Protein AF-A0A7V2QGT8-F1 (afdb_monomer)

Mean predicted aligned error: 21.64 Å

Nearest PDB structures (foldseek):
  6iac-assembly1_B  TM=2.754E-01  e=7.047E-01  Staphylococcus phage P68
  5ec5-assembly2_L  TM=2.144E-01  e=1.443E+00  Eisenia fetida
  5ec5-assembly1_B  TM=1.947E-01  e=1.799E+00  Eisenia fetida
  5jzt-assembly1_A  TM=2.195E-01  e=2.122E+00  Aeromonas hydrophila
  8egr-assembly1_J  TM=2.052E-01  e=3.298E+00  Staphylococcus phage Andhra

Radius of gyration: 44.31 Å; Cα contacts (8 Å, |Δi|>4): 139; chains: 1; bounding box: 120×62×102 Å

Sequence (162 aa):
MEQRPKRSKWRTFLDVATVFSFAFNVIFLLVLILAVPSLICLKNRAVEPMLTALDQAFQGLGEATVHAEVEVDQPMGIRFDLPLDQPLDLNFDLPISQETVVVLTGPVPLNNLPARFNLPGGGGVINGTVSLTLPPGLPLPVRLDMVVPVQKTIPVQMTVPV

pLDDT: mean 77.33, std 15.85, range [38.72, 95.56]

Solvent-accessible surface area (backbone atoms only — not comparable to full-atom values): 10294 Å² total; per-residue (Å²): 139,91,83,87,83,73,66,60,68,56,47,54,49,50,51,52,51,49,53,49,52,49,51,51,49,53,52,52,52,51,52,50,65,63,45,51,61,58,56,52,52,51,44,64,69,62,48,48,59,55,55,55,54,49,55,52,50,53,52,59,58,71,69,66,73,88,85,79,88,79,87,74,96,60,95,67,85,80,79,79,85,70,83,64,67,62,67,46,78,42,77,50,73,45,77,43,77,47,79,46,74,47,63,34,88,50,74,46,80,46,70,73,41,83,42,76,46,75,43,79,93,78,68,48,73,50,78,51,69,44,70,50,66,46,58,52,70,46,76,41,81,42,76,46,77,50,74,45,79,43,81,49,72,47,84,48,83,76,90,79,89,131

Secondary structure (DSSP, 8-state):
-----SHHHHHHHHHHHHHHHHHHHHHHHHHHHHHHHHHHHHIIIIIHHHHHHHHHHHHHHHS----------S-------------EEEEEEEEEEEEEEEEPSS-EEEEEEEEEEEPGGG--EEEEEEEEEEPTT-EEEEEEEEEEEEEEEEPP------

Foldseek 3Di:
DDDDDPVPVVVVVVVVVVVVVVVVVVVVVVVVVVVVVVVVVCCVPPPVVVVVVVVVVVVVVVPPDDDDDDDDPDPDVPPPPDPQWDWDKDKDKDWDWDKDKDFAQAKDKDWFQWDWDQDPPRPGIDIGGDIDIDGGGDIDTDTDTDIDIDIDIDTGDDDDDD

Structure (mmCIF, N/CA/C/O backbone):
data_AF-A0A7V2QGT8-F1
#
_entry.id   AF-A0A7V2QGT8-F1
#
loop_
_atom_site.group_PDB
_atom_site.id
_atom_site.type_symbol
_atom_site.label_atom_id
_atom_site.label_alt_id
_atom_site.label_comp_id
_atom_site.label_asym_id
_atom_site.label_entity_id
_atom_site.label_seq_id
_atom_site.pdbx_PDB_ins_code
_atom_site.Cartn_x
_atom_site.Cartn_y
_atom_site.Cartn_z
_atom_site.occupancy
_atom_site.B_iso_or_equiv
_atom_site.auth_seq_id
_atom_site.auth_comp_id
_atom_site.auth_asym_id
_atom_site.auth_atom_id
_atom_site.pdbx_PDB_model_num
ATOM 1 N N . MET A 1 1 ? 90.262 21.735 16.615 1.00 38.72 1 MET A N 1
ATOM 2 C CA . MET A 1 1 ? 89.659 22.929 15.993 1.00 38.72 1 MET A CA 1
ATOM 3 C C . MET A 1 1 ? 88.189 22.658 15.774 1.00 38.72 1 MET A C 1
ATOM 5 O O . MET A 1 1 ? 87.812 21.624 15.243 1.00 38.72 1 MET A O 1
ATOM 9 N N . GLU A 1 2 ? 87.399 23.553 16.333 1.00 50.84 2 GLU A N 1
ATOM 10 C CA . GLU A 1 2 ? 85.961 23.508 16.519 1.00 50.84 2 GLU A CA 1
ATOM 11 C C . GLU A 1 2 ? 85.217 23.857 15.232 1.00 50.84 2 GLU A C 1
ATOM 13 O O . GLU A 1 2 ? 85.467 24.925 14.688 1.00 50.84 2 GLU A O 1
ATOM 18 N N . GLN A 1 3 ? 84.275 23.019 14.782 1.00 52.62 3 GLN A N 1
ATOM 19 C CA . GLN A 1 3 ? 83.173 23.465 13.920 1.00 52.62 3 GLN A CA 1
ATOM 20 C C . GLN A 1 3 ? 81.887 22.700 14.255 1.00 52.62 3 GLN A C 1
ATOM 22 O O . GLN A 1 3 ? 81.704 21.530 13.922 1.00 52.62 3 GLN A O 1
ATOM 27 N N . ARG A 1 4 ? 80.976 23.394 14.946 1.00 60.09 4 ARG A N 1
ATOM 28 C CA . ARG A 1 4 ? 79.587 22.987 15.186 1.00 60.09 4 ARG A CA 1
ATOM 29 C C . ARG A 1 4 ? 78.688 23.588 14.099 1.00 60.09 4 ARG A C 1
ATOM 31 O O . ARG A 1 4 ? 78.547 24.807 14.080 1.00 60.09 4 ARG A O 1
ATOM 38 N N . PRO A 1 5 ? 77.957 22.770 13.318 1.00 54.53 5 PRO A N 1
ATOM 39 C CA . PRO A 1 5 ? 76.741 23.272 12.682 1.00 54.53 5 PRO A CA 1
ATOM 40 C C . PRO A 1 5 ? 75.593 22.244 12.717 1.00 54.53 5 PRO A C 1
ATOM 42 O O . PRO A 1 5 ? 75.012 21.908 11.695 1.00 54.53 5 PRO A O 1
ATOM 45 N N . LYS A 1 6 ? 75.216 21.737 13.901 1.00 56.97 6 LYS A N 1
ATOM 46 C CA . LYS A 1 6 ? 73.951 20.975 14.073 1.00 56.97 6 LYS A CA 1
ATOM 47 C C . LYS A 1 6 ? 72.849 21.763 14.797 1.00 56.97 6 LYS A C 1
ATOM 49 O O . LYS A 1 6 ? 71.729 21.286 14.926 1.00 56.97 6 LYS A O 1
ATOM 54 N N . ARG A 1 7 ? 73.146 22.995 15.235 1.00 58.84 7 ARG A N 1
ATOM 55 C CA . ARG A 1 7 ? 72.201 23.879 15.948 1.00 58.84 7 ARG A CA 1
ATOM 56 C C . ARG A 1 7 ? 71.242 24.640 15.027 1.00 58.84 7 ARG A C 1
ATOM 58 O O . ARG A 1 7 ? 70.185 25.039 15.490 1.00 58.84 7 ARG A O 1
ATOM 65 N N . SER A 1 8 ? 71.587 24.840 13.754 1.00 64.62 8 SER A N 1
ATOM 66 C CA . SER A 1 8 ? 70.776 25.648 12.829 1.00 64.62 8 SER A CA 1
ATOM 67 C C . SER A 1 8 ? 69.504 24.916 12.387 1.00 64.62 8 SER A C 1
ATOM 69 O O . SER A 1 8 ? 68.416 25.427 12.616 1.00 64.62 8 SER A O 1
ATOM 71 N N . LYS A 1 9 ? 69.612 23.674 11.889 1.00 73.12 9 LYS A N 1
ATOM 72 C CA . LYS A 1 9 ? 68.442 22.898 11.431 1.00 73.12 9 LYS A CA 1
ATOM 73 C C . LYS A 1 9 ? 67.419 22.629 12.545 1.00 73.12 9 LYS A C 1
ATOM 75 O O . LYS A 1 9 ? 66.223 22.682 12.298 1.00 73.12 9 LYS A O 1
ATOM 80 N N . TRP A 1 10 ? 67.888 22.382 13.773 1.00 72.44 10 TRP A N 1
ATOM 81 C CA . TRP A 1 10 ? 67.016 22.190 14.940 1.00 72.44 10 TRP A CA 1
ATOM 82 C C . TRP A 1 10 ? 66.285 23.476 15.341 1.00 72.44 10 TRP A C 1
ATOM 84 O O . TRP A 1 10 ? 65.111 23.425 15.683 1.00 72.44 10 TRP A O 1
ATOM 94 N N . ARG A 1 11 ? 66.950 24.636 15.247 1.00 78.25 11 ARG A N 1
ATOM 95 C CA . ARG A 1 11 ? 66.318 25.937 15.506 1.00 78.25 11 ARG A CA 1
ATOM 96 C C . ARG A 1 11 ? 65.266 26.271 14.455 1.00 78.25 11 ARG A C 1
ATOM 98 O O . ARG A 1 11 ? 64.149 26.569 14.833 1.00 78.25 11 ARG A O 1
ATOM 105 N N . THR A 1 12 ? 65.563 26.084 13.169 1.00 79.69 12 THR A N 1
ATOM 106 C CA . THR A 1 12 ? 64.573 26.299 12.100 1.00 79.69 12 THR A CA 1
ATOM 107 C C . THR A 1 12 ? 63.356 25.383 12.246 1.00 79.69 12 THR A C 1
ATOM 109 O O . THR A 1 12 ? 62.232 25.819 12.029 1.00 79.69 12 THR A O 1
ATOM 112 N N . PHE A 1 13 ? 63.551 24.125 12.658 1.00 83.06 13 PHE A N 1
ATOM 113 C CA . PHE A 1 13 ? 62.438 23.223 12.961 1.00 83.06 13 PHE A CA 1
ATOM 114 C C . PHE A 1 13 ? 61.596 23.716 14.147 1.00 83.06 13 PHE A C 1
ATOM 116 O O . PHE A 1 13 ? 60.372 23.740 14.051 1.00 83.06 13 PHE A O 1
ATOM 123 N N . LEU A 1 14 ? 62.235 24.139 15.243 1.00 81.81 14 LEU A N 1
ATOM 124 C CA . LEU A 1 14 ? 61.538 24.706 16.401 1.00 81.81 14 LEU A CA 1
ATOM 125 C C . LEU A 1 14 ? 60.800 26.007 16.059 1.00 81.81 14 LEU A C 1
ATOM 127 O O . LEU A 1 14 ? 59.692 26.210 16.548 1.00 81.81 14 LEU A O 1
ATOM 131 N N . ASP A 1 15 ? 61.365 26.849 15.196 1.00 83.88 15 ASP A N 1
ATOM 132 C CA . ASP A 1 15 ? 60.726 28.084 14.735 1.00 83.88 15 ASP A CA 1
ATOM 133 C C . ASP A 1 15 ? 59.469 27.771 13.908 1.00 83.88 15 ASP A C 1
ATOM 135 O O . ASP A 1 15 ? 58.399 28.316 14.178 1.00 83.88 15 ASP A O 1
ATOM 139 N N . VAL A 1 16 ? 59.550 26.818 12.969 1.00 86.31 16 VAL A N 1
ATOM 140 C CA . VAL A 1 16 ? 58.385 26.355 12.189 1.00 86.31 16 VAL A CA 1
ATOM 141 C C . VAL A 1 16 ? 57.328 25.723 13.097 1.00 86.31 16 VAL A C 1
ATOM 143 O O . VAL A 1 16 ? 56.146 26.029 12.959 1.00 86.31 16 VAL A O 1
ATOM 146 N N . ALA A 1 17 ? 57.735 24.887 14.056 1.00 86.56 17 ALA A N 1
ATOM 147 C CA . ALA A 1 17 ? 56.821 24.267 15.013 1.00 86.56 17 ALA A CA 1
ATOM 148 C C . ALA A 1 17 ? 56.125 25.306 15.911 1.00 86.56 17 ALA A C 1
ATOM 150 O O . ALA A 1 17 ? 54.938 25.173 16.206 1.00 86.56 17 ALA A O 1
ATOM 151 N N . THR A 1 18 ? 56.838 26.364 16.302 1.00 86.88 18 THR A N 1
ATOM 152 C CA . THR A 1 18 ? 56.289 27.458 17.114 1.00 86.88 18 THR A CA 1
ATOM 153 C C . THR A 1 18 ? 55.277 28.277 16.319 1.00 86.88 18 THR A C 1
ATOM 155 O O . THR A 1 18 ? 54.175 28.514 16.808 1.00 86.88 18 THR A O 1
ATOM 158 N N . VAL A 1 19 ? 55.597 28.648 15.074 1.00 89.31 19 VAL A N 1
ATOM 159 C CA . VAL A 1 19 ? 54.669 29.378 14.192 1.00 89.31 19 VAL A CA 1
ATOM 160 C C . VAL A 1 19 ? 53.439 28.531 13.863 1.00 89.31 19 VAL A C 1
ATOM 162 O O . VAL A 1 19 ? 52.323 29.045 13.888 1.00 89.31 19 VAL A O 1
ATOM 165 N N . PHE A 1 20 ? 53.615 27.231 13.615 1.00 90.94 20 PHE A N 1
ATOM 166 C CA . PHE A 1 20 ? 52.506 26.313 13.361 1.00 90.94 20 PHE A CA 1
ATOM 167 C C . PHE A 1 20 ? 51.589 26.164 14.582 1.00 90.94 20 PHE A C 1
ATOM 169 O O . PHE A 1 20 ? 50.374 26.294 14.452 1.00 90.94 20 PHE A O 1
ATOM 176 N N . SER A 1 21 ? 52.160 25.954 15.774 1.00 91.50 21 SER A N 1
ATOM 177 C CA . SER A 1 21 ? 51.400 25.880 17.029 1.00 91.50 21 SER A CA 1
ATOM 178 C C . SER A 1 21 ? 50.654 27.185 17.315 1.00 91.50 21 SER A C 1
ATOM 180 O O . SER A 1 21 ? 49.473 27.166 17.660 1.00 91.50 21 SER A O 1
ATOM 182 N N . PHE A 1 22 ? 51.308 28.329 17.091 1.00 92.81 22 PHE A N 1
ATOM 183 C CA . PHE A 1 22 ? 50.692 29.642 17.247 1.00 92.81 22 PHE A CA 1
ATOM 184 C C . PHE A 1 22 ? 49.523 29.842 16.275 1.00 92.81 22 PHE A C 1
ATOM 186 O O . PHE A 1 22 ? 48.430 30.205 16.702 1.00 92.81 22 PHE A O 1
ATOM 193 N N . ALA A 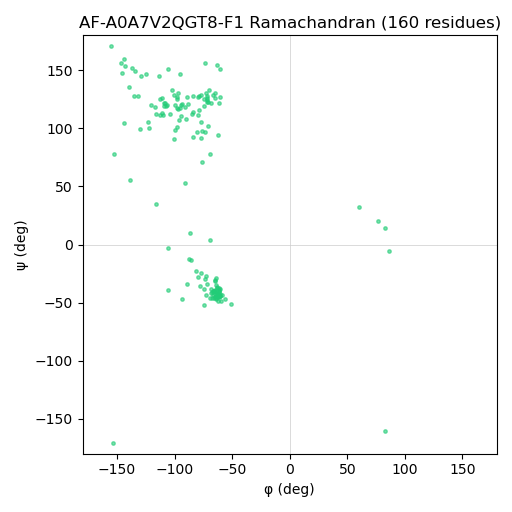1 23 ? 49.715 29.542 14.988 1.00 93.38 23 ALA A N 1
ATOM 194 C CA . ALA A 1 23 ? 48.666 29.659 13.979 1.00 93.38 23 ALA A CA 1
ATOM 195 C C . ALA A 1 23 ? 47.470 28.745 14.287 1.00 93.38 23 ALA A C 1
ATOM 197 O O . ALA A 1 23 ? 46.324 29.190 14.234 1.00 93.38 23 ALA A O 1
ATOM 198 N N . PHE A 1 24 ? 47.727 27.490 14.664 1.00 95.56 24 PHE A N 1
ATOM 199 C CA . PHE A 1 24 ? 46.673 26.542 15.016 1.00 95.56 24 PHE A CA 1
ATOM 200 C C . PHE A 1 24 ? 45.890 26.995 16.251 1.00 95.56 24 PHE A C 1
ATOM 202 O O . PHE A 1 24 ? 44.663 26.947 16.251 1.00 95.56 24 PHE A O 1
ATOM 209 N N . ASN A 1 25 ? 46.580 27.490 17.281 1.00 94.44 25 ASN A N 1
ATOM 210 C CA . ASN A 1 25 ? 45.939 27.991 18.494 1.00 94.44 25 ASN A CA 1
ATOM 211 C C . ASN A 1 25 ? 45.082 29.238 18.210 1.00 94.44 25 ASN A C 1
ATOM 213 O O . ASN A 1 25 ? 43.939 29.298 18.649 1.00 94.44 25 ASN A O 1
ATOM 217 N N . VAL A 1 26 ? 45.569 30.182 17.395 1.00 94.88 26 VAL A N 1
ATOM 218 C CA . VAL A 1 26 ? 44.785 31.359 16.975 1.00 94.88 26 VAL A CA 1
ATOM 219 C C . VAL A 1 26 ? 43.526 30.948 16.211 1.00 94.88 26 VAL A C 1
ATOM 221 O O . VAL A 1 26 ? 42.446 31.466 16.491 1.00 94.88 26 VAL A O 1
ATOM 224 N N . ILE A 1 27 ? 43.634 29.993 15.284 1.00 95.44 27 ILE A N 1
ATOM 225 C CA . ILE A 1 27 ? 42.471 29.464 14.558 1.00 95.44 27 ILE A CA 1
ATOM 226 C C . ILE A 1 27 ? 41.500 28.788 15.532 1.00 95.44 27 ILE A C 1
ATOM 228 O O . ILE A 1 27 ? 40.299 29.040 15.467 1.00 95.44 27 ILE A O 1
ATOM 232 N N . PHE A 1 28 ? 42.001 27.972 16.460 1.00 94.56 28 PHE A N 1
ATOM 233 C CA . PHE A 1 28 ? 41.176 27.281 17.449 1.00 94.56 28 PHE A CA 1
ATOM 234 C C . PHE A 1 28 ? 40.440 28.261 18.372 1.00 94.56 28 PHE A C 1
ATOM 236 O O . PHE A 1 28 ? 39.244 28.104 18.618 1.00 94.56 28 PHE A O 1
ATOM 243 N N . LEU A 1 29 ? 41.124 29.316 18.822 1.00 94.06 29 LEU A N 1
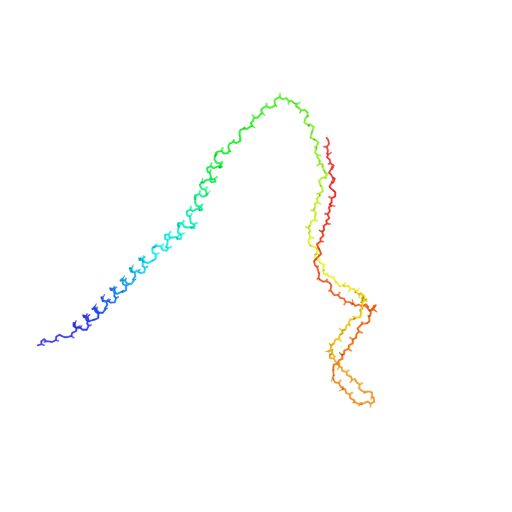ATOM 244 C CA . LEU A 1 29 ? 40.535 30.402 19.603 1.00 94.06 29 LEU A CA 1
ATOM 245 C C . LEU A 1 29 ? 39.425 31.111 18.815 1.00 94.06 29 LEU A C 1
ATOM 247 O O . LEU A 1 29 ? 38.350 31.364 19.355 1.00 94.06 29 LEU A O 1
ATOM 251 N N . LEU A 1 30 ? 39.658 31.398 17.533 1.00 93.69 30 LEU A N 1
ATOM 252 C CA . LEU A 1 30 ? 38.686 32.063 16.665 1.00 93.69 30 LEU A CA 1
ATOM 253 C C . LEU A 1 30 ? 37.438 31.190 16.467 1.00 93.69 30 LEU A C 1
ATOM 255 O O . LEU A 1 30 ? 36.317 31.675 16.624 1.00 93.69 30 LEU A O 1
ATOM 259 N N . VAL A 1 31 ? 37.620 29.890 16.215 1.00 93.88 31 VAL A N 1
ATOM 260 C CA . VAL A 1 31 ? 36.515 28.921 16.142 1.00 93.88 31 VAL A CA 1
ATOM 261 C C . VAL A 1 31 ? 35.730 28.891 17.453 1.00 93.88 31 VAL A C 1
ATOM 263 O O . VAL A 1 31 ? 34.501 28.922 17.422 1.00 93.88 31 VAL A O 1
ATOM 266 N N . LEU A 1 32 ? 36.410 28.888 18.602 1.00 90.00 32 LEU A N 1
ATOM 267 C CA . LEU A 1 32 ? 35.755 28.880 19.910 1.00 90.00 32 LEU A CA 1
ATOM 268 C C . LEU A 1 32 ? 34.915 30.149 20.128 1.00 90.00 32 LEU A C 1
ATOM 270 O O . LEU A 1 32 ? 33.759 30.044 20.533 1.00 90.00 32 LEU A O 1
ATOM 274 N N . ILE A 1 33 ? 35.440 31.328 19.779 1.00 91.50 33 ILE A N 1
ATOM 275 C CA . ILE A 1 33 ? 34.708 32.604 19.872 1.00 91.50 33 ILE A CA 1
ATOM 276 C C . ILE A 1 33 ? 33.453 32.595 18.985 1.00 91.50 33 ILE A C 1
ATOM 278 O O . ILE A 1 33 ? 32.400 33.065 19.415 1.00 91.50 33 ILE A O 1
ATOM 282 N N . LEU A 1 34 ? 33.530 32.031 17.775 1.00 88.62 34 LEU A N 1
ATOM 283 C CA . LEU A 1 34 ? 32.379 31.926 16.869 1.00 88.62 34 LEU A CA 1
ATOM 284 C C . LEU A 1 34 ? 31.361 30.854 17.303 1.00 88.62 34 LEU A C 1
ATOM 286 O O . LEU A 1 34 ? 30.163 30.998 17.047 1.00 88.62 34 LEU A O 1
ATOM 290 N N . ALA A 1 35 ? 31.805 29.788 17.971 1.00 86.50 35 ALA A N 1
ATOM 291 C CA . ALA A 1 35 ? 30.944 28.688 18.406 1.00 86.50 35 ALA A CA 1
ATOM 292 C C . ALA A 1 35 ? 30.115 29.022 19.662 1.00 86.50 35 ALA A C 1
ATOM 294 O O . ALA A 1 35 ? 28.956 28.610 19.755 1.00 86.50 35 ALA A O 1
ATOM 295 N N . VAL A 1 36 ? 30.670 29.793 20.607 1.00 86.50 36 VAL A N 1
ATOM 296 C CA . VAL A 1 36 ? 30.001 30.187 21.866 1.00 86.50 36 VAL A CA 1
ATOM 297 C C . VAL A 1 36 ? 28.594 30.785 21.666 1.00 86.50 36 VAL A C 1
ATOM 299 O O . VAL A 1 36 ? 27.659 30.282 22.294 1.00 86.50 36 VAL A O 1
ATOM 302 N N . PRO A 1 37 ? 28.362 31.793 20.799 1.00 82.06 37 PRO A N 1
ATOM 303 C CA . PRO A 1 37 ? 27.020 32.357 20.623 1.00 82.06 37 PRO A CA 1
ATOM 304 C C . PRO A 1 37 ? 26.019 31.347 20.039 1.00 82.06 37 PRO A C 1
ATOM 306 O O . PRO A 1 37 ? 24.839 31.378 20.390 1.00 82.06 37 PRO A O 1
ATOM 309 N N . SER A 1 38 ? 26.482 30.414 19.200 1.00 76.75 38 SER A N 1
ATOM 310 C CA . SER A 1 38 ? 25.636 29.360 18.622 1.00 76.75 38 SER A CA 1
ATOM 311 C C . SER A 1 38 ? 25.141 28.379 19.692 1.00 76.75 38 SER A C 1
ATOM 313 O O . SER A 1 38 ? 23.966 28.009 19.697 1.00 76.75 38 SER A O 1
ATOM 315 N N . LEU A 1 39 ? 26.009 28.016 20.643 1.00 74.69 39 LEU A N 1
ATOM 316 C CA . LEU A 1 39 ? 25.669 27.159 21.788 1.00 74.69 39 LEU A CA 1
ATOM 317 C C . LEU A 1 39 ? 24.667 27.836 22.740 1.00 74.69 39 LEU A C 1
ATOM 319 O O . LEU A 1 39 ? 23.727 27.192 23.208 1.00 74.69 39 LEU A O 1
ATOM 323 N N . ILE A 1 40 ? 24.826 29.141 22.985 1.00 74.00 40 ILE A N 1
ATOM 324 C CA . ILE A 1 40 ? 23.917 29.917 23.848 1.00 74.00 40 ILE A CA 1
ATOM 325 C C . ILE A 1 40 ? 22.528 30.053 23.202 1.00 74.00 40 ILE A C 1
ATOM 327 O O . ILE A 1 40 ? 21.512 29.897 23.878 1.00 74.00 40 ILE A O 1
ATOM 331 N N . CYS A 1 41 ? 22.461 30.279 21.886 1.00 69.00 41 CYS A N 1
ATOM 332 C CA . CYS A 1 41 ? 21.191 30.361 21.160 1.00 69.00 41 CYS A CA 1
ATOM 333 C C . CYS A 1 41 ? 20.391 29.048 21.244 1.00 69.00 41 CYS A C 1
ATOM 335 O O . CYS A 1 41 ? 19.178 29.076 21.459 1.00 69.00 41 CYS A O 1
ATOM 337 N N . LEU A 1 42 ? 21.069 27.898 21.135 1.00 65.94 42 LEU A N 1
ATOM 338 C CA . LEU A 1 42 ? 20.428 26.586 21.240 1.00 65.94 42 LEU A CA 1
ATOM 339 C C . LEU A 1 42 ? 19.876 26.323 22.652 1.00 65.94 42 LEU A C 1
ATOM 341 O O . LEU A 1 42 ? 18.736 25.876 22.784 1.00 65.94 42 LEU A O 1
ATOM 345 N N . LYS A 1 43 ? 20.637 26.660 23.705 1.00 62.41 43 LYS A N 1
ATOM 346 C CA . LYS A 1 43 ? 20.177 26.540 25.100 1.00 62.41 43 LYS A CA 1
ATOM 347 C C . LYS A 1 43 ? 18.923 27.384 25.356 1.00 62.41 43 LYS A C 1
ATOM 349 O O . LYS A 1 43 ? 17.935 26.871 25.878 1.00 62.41 43 LYS A O 1
ATOM 354 N N . ASN A 1 44 ? 18.942 28.649 24.945 1.00 63.06 44 ASN A N 1
ATOM 355 C CA . ASN A 1 44 ? 17.883 29.596 25.296 1.00 63.06 44 ASN A CA 1
ATOM 356 C C . ASN A 1 44 ? 16.604 29.398 24.464 1.00 63.06 44 ASN A C 1
ATOM 358 O O . ASN A 1 44 ? 15.520 29.758 24.909 1.00 63.06 44 ASN A O 1
ATOM 362 N N . ARG A 1 45 ? 16.699 28.822 23.256 1.00 62.94 45 ARG A N 1
ATOM 363 C CA . ARG A 1 45 ? 15.522 28.579 22.401 1.00 62.94 45 ARG A CA 1
ATOM 364 C C . ARG A 1 45 ? 14.848 27.234 22.632 1.00 62.94 45 ARG A C 1
ATOM 366 O O . ARG A 1 45 ? 13.639 27.151 22.462 1.00 62.94 45 ARG A O 1
ATOM 373 N N . ALA A 1 46 ? 15.610 26.192 22.959 1.00 62.75 46 ALA A N 1
ATOM 374 C CA . ALA A 1 46 ? 15.068 24.837 23.052 1.00 62.75 46 ALA A CA 1
ATOM 375 C C . ALA A 1 46 ? 14.915 24.349 24.495 1.00 62.75 46 ALA A C 1
ATOM 377 O O . ALA A 1 46 ? 13.933 23.692 24.813 1.00 62.75 46 ALA A O 1
ATOM 378 N N . VAL A 1 47 ? 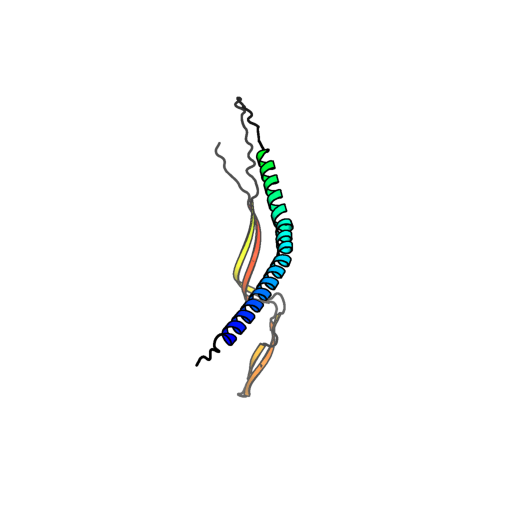15.872 24.660 25.373 1.00 61.88 47 VAL A N 1
ATOM 379 C CA . VAL A 1 47 ? 15.973 24.009 26.687 1.00 61.88 47 VAL A CA 1
ATOM 380 C C . VAL A 1 47 ? 15.243 24.807 27.766 1.00 61.88 47 VAL A C 1
ATOM 382 O O . VAL A 1 47 ? 14.440 24.246 28.504 1.00 61.88 47 VAL A O 1
ATOM 385 N N . GLU A 1 48 ? 15.452 26.123 27.827 1.00 68.44 48 GLU A N 1
ATOM 386 C CA . GLU A 1 48 ? 14.796 26.987 28.823 1.00 68.44 48 GLU A CA 1
ATOM 387 C C . GLU A 1 48 ? 13.256 26.925 28.809 1.00 68.44 48 GLU A C 1
ATOM 389 O O . GLU A 1 48 ? 12.689 26.702 29.879 1.00 68.44 48 GLU A O 1
ATOM 394 N N . PRO A 1 49 ? 12.548 27.008 27.661 1.00 67.12 49 PRO A N 1
ATOM 395 C CA . PRO A 1 49 ? 11.086 26.946 27.681 1.00 67.12 49 PRO A CA 1
ATOM 396 C C . PRO A 1 49 ? 10.547 25.590 28.158 1.00 67.12 49 PRO A C 1
ATOM 398 O O . PRO A 1 49 ? 9.488 25.545 28.778 1.00 67.12 49 PRO A O 1
ATOM 401 N N . MET A 1 50 ? 11.269 24.490 27.917 1.00 69.44 50 MET A N 1
ATOM 402 C CA . MET A 1 50 ? 10.847 23.156 28.363 1.00 69.44 50 MET A CA 1
ATOM 403 C C . MET A 1 50 ? 11.035 22.968 29.873 1.00 69.44 50 MET A C 1
ATOM 405 O O . MET A 1 50 ? 10.170 22.385 30.520 1.00 69.44 50 MET A O 1
ATOM 409 N N . LEU A 1 51 ? 12.124 23.493 30.448 1.00 68.31 51 LEU A N 1
ATOM 410 C CA . LEU A 1 51 ? 12.336 23.474 31.900 1.00 68.31 51 LEU A CA 1
ATOM 411 C C . LEU A 1 51 ? 11.343 24.382 32.636 1.00 68.31 51 LEU A C 1
ATOM 413 O O . LEU A 1 51 ? 10.778 23.969 33.644 1.00 68.31 51 LEU A O 1
ATOM 417 N N . THR A 1 52 ? 11.057 25.576 32.108 1.00 70.62 52 THR A N 1
ATOM 418 C CA . THR A 1 52 ? 10.063 26.478 32.712 1.00 70.62 52 THR A CA 1
ATOM 419 C C . THR A 1 52 ? 8.643 25.909 32.647 1.00 70.62 52 THR A C 1
ATOM 421 O O . THR A 1 52 ? 7.902 26.017 33.622 1.00 70.62 52 THR A O 1
ATOM 424 N N . ALA A 1 53 ? 8.260 25.271 31.536 1.00 69.19 53 ALA A N 1
ATOM 425 C CA . ALA A 1 53 ? 6.948 24.632 31.413 1.00 69.19 53 ALA A CA 1
ATOM 426 C C . ALA A 1 53 ? 6.770 23.467 32.403 1.00 69.19 53 ALA A C 1
ATOM 428 O O . ALA A 1 53 ? 5.674 23.254 32.923 1.00 69.19 53 ALA A O 1
ATOM 429 N N . LEU A 1 54 ? 7.848 22.731 32.686 1.00 75.50 54 LEU A N 1
ATOM 430 C CA . LEU A 1 54 ? 7.825 21.610 33.618 1.00 75.50 54 LEU A CA 1
ATOM 431 C C . LEU A 1 54 ? 7.707 22.074 35.081 1.00 75.50 54 LEU A C 1
ATOM 433 O O . LEU A 1 54 ? 6.888 21.529 35.821 1.00 75.50 54 LEU A O 1
ATOM 437 N N . ASP A 1 55 ? 8.445 23.114 35.481 1.00 75.75 55 ASP A N 1
ATOM 438 C CA . ASP A 1 55 ? 8.330 23.702 36.827 1.00 75.75 55 ASP A CA 1
ATOM 439 C C . ASP A 1 55 ? 6.921 24.258 37.095 1.00 75.75 55 ASP A C 1
ATOM 441 O O . ASP A 1 55 ? 6.372 24.069 38.183 1.00 75.75 55 ASP A O 1
ATOM 445 N N . GLN A 1 56 ? 6.293 24.887 36.095 1.00 70.44 56 GLN A N 1
ATOM 446 C CA . GLN A 1 56 ? 4.911 25.373 36.205 1.00 70.44 56 GLN A CA 1
ATOM 447 C C . GLN A 1 56 ? 3.896 24.232 36.347 1.00 70.44 56 GLN A C 1
ATOM 449 O O . GLN A 1 56 ? 2.963 24.335 37.144 1.00 70.44 56 GLN A O 1
ATOM 454 N N . ALA A 1 57 ? 4.084 23.128 35.618 1.00 70.19 57 ALA A N 1
ATOM 455 C CA . ALA A 1 57 ? 3.216 21.960 35.735 1.00 70.19 57 ALA A CA 1
ATOM 456 C C . ALA A 1 57 ? 3.319 21.304 37.124 1.00 70.19 57 ALA A C 1
ATOM 458 O O . ALA A 1 57 ? 2.300 20.915 37.695 1.00 70.19 57 ALA A O 1
ATOM 459 N N . PHE A 1 58 ? 4.521 21.226 37.704 1.00 69.00 58 PHE A N 1
ATOM 460 C CA . PHE A 1 58 ? 4.706 20.660 39.043 1.00 69.00 58 PHE A CA 1
ATOM 461 C C . PHE A 1 58 ? 4.164 21.554 40.163 1.00 69.00 58 PHE A C 1
ATOM 463 O O . PHE A 1 58 ? 3.620 21.030 41.133 1.00 69.00 58 PHE A O 1
ATOM 470 N N . GLN A 1 59 ? 4.229 22.881 40.019 1.00 72.75 59 GLN A N 1
ATOM 471 C CA . GLN A 1 59 ? 3.559 23.795 40.953 1.00 72.75 59 GLN A CA 1
ATOM 472 C C . GLN A 1 59 ? 2.031 23.646 40.893 1.00 72.75 59 GLN A C 1
ATOM 474 O O . GLN A 1 59 ? 1.396 23.494 41.934 1.00 72.75 59 GLN A O 1
ATOM 479 N N . GLY A 1 60 ? 1.447 23.575 39.691 1.00 65.00 60 GLY A N 1
ATOM 480 C CA . GLY A 1 60 ? -0.001 23.390 39.523 1.00 65.00 60 GLY A CA 1
ATOM 481 C C . GLY A 1 60 ? -0.530 22.049 40.051 1.00 65.00 60 GLY A C 1
ATOM 482 O O . GLY A 1 60 ? -1.668 21.968 40.506 1.00 65.00 60 GLY A O 1
ATOM 483 N N . LEU A 1 61 ? 0.299 21.000 40.043 1.00 64.44 61 LEU A N 1
ATOM 484 C CA . LEU A 1 61 ? -0.038 19.702 40.637 1.00 64.44 61 LEU A CA 1
ATOM 485 C C . LEU A 1 61 ? 0.140 19.673 42.163 1.00 64.44 61 LEU A C 1
ATOM 487 O O . LEU A 1 61 ? -0.563 18.921 42.831 1.00 64.44 61 LEU A O 1
ATOM 491 N N . GLY A 1 62 ? 1.043 20.485 42.723 1.00 60.69 62 GLY A N 1
ATOM 492 C CA . GLY A 1 62 ? 1.231 20.609 44.174 1.00 60.69 62 GLY A CA 1
ATOM 493 C C . GLY A 1 62 ? 0.099 21.364 44.881 1.00 60.69 62 GLY A C 1
ATOM 494 O O . GLY A 1 62 ? -0.170 21.105 46.051 1.00 60.69 62 GLY A O 1
ATOM 495 N N . GLU A 1 63 ? -0.592 22.261 44.174 1.00 60.75 63 GLU A N 1
ATOM 496 C CA . GLU A 1 63 ? -1.744 23.011 44.702 1.00 60.75 63 GLU A CA 1
ATOM 497 C C . GLU A 1 63 ? -3.087 22.282 44.534 1.00 60.75 63 GLU A C 1
ATOM 499 O O . GLU A 1 63 ? -4.080 22.661 45.160 1.00 60.75 63 GLU A O 1
ATOM 504 N N . ALA A 1 64 ? -3.142 21.208 43.741 1.00 57.56 64 ALA A N 1
ATOM 505 C CA . ALA A 1 64 ? -4.351 20.417 43.533 1.00 57.56 64 ALA A CA 1
ATOM 506 C C . ALA A 1 64 ? -4.638 19.498 44.739 1.00 57.56 64 ALA A C 1
ATOM 508 O O . ALA A 1 64 ? -4.507 18.278 44.664 1.00 57.56 64 ALA A O 1
ATOM 509 N N . THR A 1 65 ? -5.044 20.081 45.869 1.00 57.88 65 THR A N 1
ATOM 510 C CA . THR A 1 65 ? -5.514 19.319 47.034 1.00 57.88 65 THR A CA 1
ATOM 511 C C . THR A 1 65 ? -7.023 19.093 46.937 1.00 57.88 65 THR A C 1
ATOM 513 O O . THR A 1 65 ? -7.814 20.019 47.111 1.00 57.88 65 THR A O 1
ATOM 516 N N . VAL A 1 66 ? -7.448 17.856 46.667 1.00 57.53 66 VAL A N 1
ATOM 517 C CA . VAL A 1 66 ? -8.867 17.470 46.734 1.00 57.53 66 VAL A CA 1
ATOM 518 C C . VAL A 1 66 ? -9.233 17.204 48.196 1.00 57.53 66 VAL A C 1
ATOM 520 O O . VAL A 1 66 ? -8.996 16.118 48.715 1.00 57.53 66 VAL A O 1
ATOM 523 N N . HIS A 1 67 ? -9.814 18.198 48.868 1.00 51.44 67 HIS A N 1
ATOM 524 C CA . HIS A 1 67 ? -10.475 18.009 50.160 1.00 51.44 67 HIS A CA 1
ATOM 525 C C . HIS A 1 67 ? -11.982 17.863 49.950 1.00 51.44 67 HIS A C 1
ATOM 527 O O . HIS A 1 67 ? -12.687 18.854 49.770 1.00 51.44 67 HIS A O 1
ATOM 533 N N . ALA A 1 68 ? -12.479 16.630 49.988 1.00 57.38 68 ALA A N 1
ATOM 534 C CA . ALA A 1 68 ? -13.899 16.357 50.170 1.00 57.38 68 ALA A CA 1
ATOM 535 C C . ALA A 1 68 ? -14.067 14.989 50.836 1.00 57.38 68 ALA A C 1
ATOM 537 O O . ALA A 1 68 ? -14.373 13.998 50.180 1.00 57.38 68 ALA A O 1
ATOM 538 N N . GLU A 1 69 ? -13.845 14.936 52.147 1.00 53.50 69 GLU A N 1
ATOM 539 C CA . GLU A 1 69 ? -14.277 13.805 52.963 1.00 53.50 69 GLU A CA 1
ATOM 540 C C . GLU A 1 69 ? -15.573 14.232 53.660 1.00 53.50 69 GLU A C 1
ATOM 542 O O . GLU A 1 69 ? -15.572 15.018 54.606 1.00 53.50 69 GLU A O 1
ATOM 547 N N . VAL A 1 70 ? -16.701 13.816 53.081 1.00 59.03 70 VAL A N 1
ATOM 548 C CA . VAL A 1 70 ? -18.036 13.985 53.663 1.00 59.03 70 VAL A CA 1
ATOM 549 C C . VAL A 1 70 ? -18.344 12.700 54.421 1.00 59.03 70 VAL A C 1
ATOM 551 O O . VAL A 1 70 ? -18.529 11.650 53.811 1.00 59.03 70 VAL A O 1
ATOM 554 N N . GLU A 1 71 ? -18.389 12.777 55.747 1.00 52.62 71 GLU A N 1
ATOM 555 C CA . GLU A 1 71 ? -18.782 11.663 56.608 1.00 52.62 71 GLU A CA 1
ATOM 556 C C . GLU A 1 71 ? -20.315 11.519 56.565 1.00 52.62 71 GLU A C 1
ATOM 558 O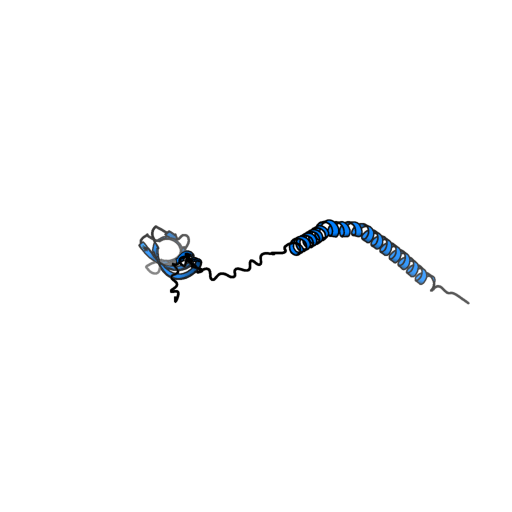 O . GLU A 1 71 ? -21.054 12.355 57.088 1.00 52.62 71 GLU A O 1
ATOM 563 N N . VAL A 1 72 ? -20.809 10.493 55.866 1.00 54.91 72 VAL A N 1
ATOM 564 C CA . VAL A 1 72 ? -22.243 10.174 55.770 1.00 54.91 72 VAL A CA 1
ATOM 565 C C . VAL A 1 72 ? -22.551 9.022 56.724 1.00 54.91 72 VAL A C 1
ATOM 567 O O . VAL A 1 72 ? -22.481 7.860 56.337 1.00 54.91 72 VAL A O 1
ATOM 570 N N . ASP A 1 73 ? -22.915 9.336 57.968 1.00 53.03 73 ASP A N 1
ATOM 571 C CA . ASP A 1 73 ? -23.354 8.341 58.963 1.00 53.03 73 ASP A CA 1
ATOM 572 C C . ASP A 1 73 ? -24.881 8.136 58.921 1.00 53.03 73 ASP A C 1
ATOM 574 O O . ASP A 1 73 ? -25.619 8.298 59.895 1.00 53.03 73 ASP A O 1
ATOM 578 N N . GLN A 1 74 ? -25.389 7.849 57.723 1.00 59.41 74 GLN A N 1
ATOM 579 C CA . GLN A 1 74 ? -26.774 7.448 57.497 1.00 59.41 74 GLN A CA 1
ATOM 580 C C . GLN A 1 74 ? -26.765 6.254 56.541 1.00 59.41 74 GLN A C 1
ATOM 582 O O . GLN A 1 74 ? -26.179 6.371 55.461 1.00 59.41 74 GLN A O 1
ATOM 587 N N . PRO A 1 75 ? -27.424 5.121 56.863 1.00 53.19 75 PRO A N 1
ATOM 588 C CA . PRO A 1 75 ? -27.664 4.059 55.895 1.00 53.19 75 PRO A CA 1
ATOM 589 C C . PRO A 1 75 ? -28.678 4.573 54.869 1.00 53.19 75 PRO A C 1
ATOM 591 O O . PRO A 1 75 ? -29.877 4.304 54.931 1.00 53.19 75 PRO A O 1
ATOM 594 N N . MET A 1 76 ? -28.197 5.386 53.936 1.00 53.25 76 MET A N 1
ATOM 595 C CA . MET A 1 76 ? -28.947 5.760 52.756 1.00 53.25 76 MET A CA 1
ATOM 596 C C . MET A 1 76 ? -29.054 4.495 51.911 1.00 53.25 76 MET A C 1
ATOM 598 O O . MET A 1 76 ? -28.039 3.891 51.569 1.00 53.25 76 MET A O 1
ATOM 602 N N . GLY A 1 77 ? -30.276 4.055 51.607 1.00 52.66 77 GLY A N 1
ATOM 603 C CA . GLY A 1 77 ? -30.496 2.959 50.671 1.00 52.66 77 GLY A CA 1
ATOM 604 C C . GLY A 1 77 ? -29.977 3.378 49.302 1.00 52.66 77 GLY A C 1
ATOM 605 O O . GLY A 1 77 ? -30.681 4.060 48.559 1.00 52.66 77 GLY A O 1
ATOM 606 N N . ILE A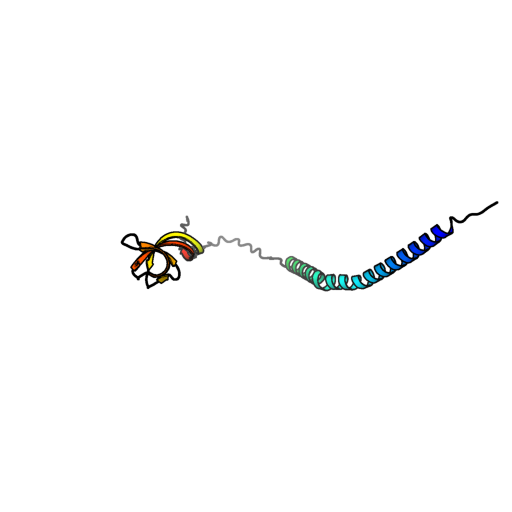 1 78 ? -28.730 3.025 48.991 1.00 47.66 78 ILE A N 1
ATOM 607 C CA . ILE A 1 78 ? -28.131 3.348 47.704 1.00 47.66 78 ILE A CA 1
ATOM 608 C C . ILE A 1 78 ? -28.776 2.432 46.671 1.00 47.66 78 ILE A C 1
ATOM 610 O O . ILE A 1 78 ? -28.406 1.270 46.513 1.00 47.66 78 ILE A O 1
ATOM 614 N N . ARG A 1 79 ? -29.789 2.951 45.980 1.00 52.91 79 ARG A N 1
ATOM 615 C CA . ARG A 1 79 ? -30.355 2.304 44.803 1.00 52.91 79 ARG A CA 1
ATOM 616 C C . ARG A 1 79 ? -29.481 2.697 43.613 1.00 52.91 79 ARG A C 1
ATOM 618 O O . ARG A 1 79 ? -29.652 3.763 43.032 1.00 52.91 79 ARG A O 1
ATOM 625 N N . PHE A 1 80 ? -28.482 1.868 43.322 1.00 48.00 80 PHE A N 1
ATOM 626 C CA . PHE A 1 80 ? -27.700 1.974 42.095 1.00 48.00 80 PHE A CA 1
ATOM 627 C C . PHE A 1 80 ? -28.538 1.424 40.939 1.00 48.00 80 PHE A C 1
ATOM 629 O O . PHE A 1 80 ? -28.574 0.216 40.717 1.00 48.00 80 PHE A O 1
ATOM 636 N N . ASP A 1 81 ? -29.201 2.304 40.192 1.00 53.38 81 ASP A N 1
ATOM 637 C CA . ASP A 1 81 ? -29.668 1.957 38.851 1.00 53.38 81 ASP A CA 1
ATOM 638 C C . ASP A 1 81 ? -28.445 2.014 37.925 1.00 53.38 81 ASP A C 1
ATOM 640 O O . ASP A 1 81 ? -28.048 3.074 37.439 1.00 53.38 81 ASP A O 1
ATOM 644 N N . LEU A 1 82 ? -27.774 0.872 37.764 1.00 49.59 82 LEU A N 1
ATOM 645 C CA . LEU A 1 82 ? -26.660 0.722 36.833 1.00 49.59 82 LEU A CA 1
ATOM 646 C C . LEU A 1 82 ? -27.247 0.549 35.417 1.00 49.59 82 LEU A C 1
ATOM 648 O O . LEU A 1 82 ? -27.930 -0.450 35.183 1.00 49.59 82 LEU A O 1
ATOM 652 N N . PRO A 1 83 ? -27.026 1.469 34.459 1.00 52.09 83 PRO A N 1
ATOM 653 C CA . PRO A 1 83 ? -27.443 1.244 33.079 1.00 52.09 83 PRO A CA 1
ATOM 654 C C . PRO A 1 83 ? -26.537 0.163 32.470 1.00 52.09 83 PRO A C 1
ATOM 656 O O . PRO A 1 83 ? -25.389 0.428 32.121 1.00 52.09 83 PRO A O 1
ATOM 659 N N . LEU A 1 84 ? -27.037 -1.070 32.381 1.00 55.72 84 LEU A N 1
ATOM 660 C CA . LEU A 1 84 ? -26.280 -2.247 31.924 1.00 55.72 84 LEU A CA 1
ATOM 661 C C . LEU A 1 84 ? -26.281 -2.439 30.400 1.00 55.72 84 LEU A C 1
ATOM 663 O O . LEU A 1 84 ? -25.774 -3.444 29.909 1.00 55.72 84 LEU A O 1
ATOM 667 N N . ASP A 1 85 ? -26.776 -1.453 29.655 1.00 59.28 85 ASP A N 1
ATOM 668 C CA . ASP A 1 85 ? -27.128 -1.612 28.243 1.00 59.28 85 ASP A CA 1
ATOM 669 C C . ASP A 1 85 ? -26.257 -0.736 27.331 1.00 59.28 85 ASP A C 1
ATOM 671 O O . ASP A 1 85 ? -26.738 -0.183 26.341 1.00 59.28 85 ASP A O 1
ATOM 675 N N . GLN A 1 86 ? -24.978 -0.537 27.669 1.00 60.72 86 GLN A N 1
ATOM 676 C CA . GLN A 1 86 ? -24.099 0.246 26.803 1.00 60.72 86 GLN A CA 1
ATOM 677 C C . GLN A 1 86 ? -23.705 -0.577 25.565 1.00 60.72 86 GLN A C 1
ATOM 679 O O . GLN A 1 86 ? -23.092 -1.640 25.709 1.00 60.72 86 GLN A O 1
ATOM 684 N N . PRO A 1 87 ? -24.054 -0.118 24.348 1.00 64.00 87 PRO A N 1
ATOM 685 C CA . PRO A 1 87 ? -23.637 -0.776 23.120 1.00 64.00 87 PRO A CA 1
ATOM 686 C C . PRO A 1 87 ? -22.110 -0.801 23.031 1.00 64.00 87 PRO A C 1
ATOM 688 O O . PRO A 1 87 ? -21.462 0.240 23.134 1.00 64.00 87 PRO A O 1
ATOM 691 N N . LEU A 1 88 ? -21.533 -1.985 22.818 1.00 65.25 88 LEU A N 1
ATOM 692 C CA . LEU A 1 88 ? -20.114 -2.094 22.502 1.00 65.25 88 LEU A CA 1
ATOM 693 C C . LEU A 1 88 ? -19.935 -1.909 20.995 1.00 65.25 88 LEU A C 1
ATOM 695 O O . LEU A 1 88 ? -20.357 -2.764 20.209 1.00 65.25 88 LEU A O 1
ATOM 699 N N . ASP A 1 89 ? -19.300 -0.805 20.607 1.00 64.94 89 ASP A N 1
ATOM 700 C CA . ASP A 1 89 ? -18.930 -0.541 19.221 1.00 64.94 89 ASP A CA 1
ATOM 701 C C . ASP A 1 89 ? -17.659 -1.313 18.860 1.00 64.94 89 ASP A C 1
ATOM 703 O O . ASP A 1 89 ? -16.561 -1.029 19.344 1.00 64.94 89 ASP A O 1
ATOM 707 N N . LEU A 1 90 ? -17.810 -2.311 17.993 1.00 69.44 90 LEU A N 1
ATOM 708 C CA . LEU A 1 90 ? -16.698 -3.048 17.413 1.00 69.44 90 LEU A CA 1
ATOM 709 C C . LEU A 1 90 ? -16.346 -2.441 16.060 1.00 69.44 90 LEU A C 1
ATOM 711 O O . LEU A 1 90 ? -17.147 -2.476 15.122 1.00 69.44 90 LEU A O 1
ATOM 715 N N . ASN A 1 91 ? -15.124 -1.922 15.974 1.00 80.06 91 ASN A N 1
ATOM 716 C CA . ASN A 1 91 ? -14.504 -1.472 14.739 1.00 80.06 91 ASN A CA 1
ATOM 717 C C . ASN A 1 91 ? -13.183 -2.220 14.558 1.00 80.06 91 ASN A C 1
ATOM 719 O O . ASN A 1 91 ? -12.215 -1.959 15.273 1.00 80.06 91 ASN A O 1
ATOM 723 N N . PHE A 1 92 ? -13.164 -3.181 13.639 1.00 81.81 92 PHE A N 1
ATOM 724 C CA . PHE A 1 92 ? -11.952 -3.915 13.300 1.00 81.81 92 PHE A CA 1
ATOM 725 C C . PHE A 1 92 ? -11.898 -4.225 11.808 1.00 81.81 92 PHE A C 1
ATOM 727 O O . PHE A 1 92 ? -12.918 -4.362 11.128 1.00 81.81 92 PHE A O 1
ATOM 734 N N . ASP A 1 93 ? -10.673 -4.367 11.325 1.00 87.00 93 ASP A N 1
ATOM 735 C CA . ASP A 1 93 ? -10.368 -4.722 9.952 1.00 87.00 93 ASP A CA 1
ATOM 736 C C . ASP A 1 93 ? -10.315 -6.246 9.810 1.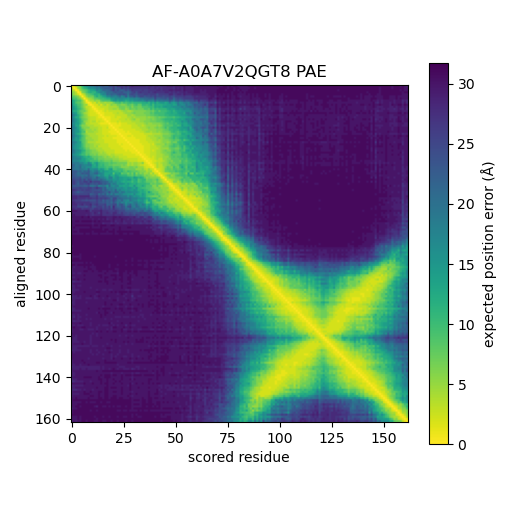00 87.00 93 ASP A C 1
ATOM 738 O O . ASP A 1 93 ? -9.522 -6.919 10.473 1.00 87.00 93 ASP A O 1
ATOM 742 N N . LEU A 1 94 ? -11.163 -6.803 8.944 1.00 86.56 94 LEU A N 1
ATOM 743 C CA . LEU A 1 94 ? -11.186 -8.228 8.634 1.00 86.56 94 LEU A CA 1
ATOM 744 C C . LEU A 1 94 ? -10.369 -8.493 7.359 1.00 86.56 94 LEU A C 1
ATOM 746 O O . LEU A 1 94 ? -10.838 -8.170 6.262 1.00 86.56 94 LEU A O 1
ATOM 750 N N . PRO A 1 95 ? -9.167 -9.088 7.456 1.00 87.00 95 PRO A N 1
ATOM 751 C CA . PRO A 1 95 ? -8.443 -9.541 6.279 1.00 87.00 95 PRO A CA 1
ATOM 752 C C . PRO A 1 95 ? -9.134 -10.776 5.689 1.00 87.00 95 PRO A C 1
ATOM 754 O O . PRO A 1 95 ? -9.317 -11.792 6.359 1.00 87.00 95 PRO A O 1
ATOM 757 N N . ILE A 1 96 ? -9.499 -10.696 4.415 1.00 87.38 96 ILE A N 1
ATOM 758 C CA . ILE A 1 96 ? -10.056 -11.787 3.620 1.00 87.38 96 ILE A CA 1
ATOM 759 C C . ILE A 1 96 ? -8.972 -12.233 2.641 1.00 87.38 96 ILE A C 1
ATOM 761 O O . ILE A 1 96 ? -8.530 -11.444 1.809 1.00 87.38 96 ILE A O 1
ATOM 765 N N . SER A 1 97 ? -8.564 -13.499 2.738 1.00 93.19 97 SER A N 1
ATOM 766 C CA . SER A 1 97 ? -7.707 -14.175 1.760 1.00 93.19 97 SER A CA 1
ATOM 767 C C . SER A 1 97 ? -8.357 -15.506 1.408 1.00 93.19 97 SER A C 1
ATOM 769 O O . SER A 1 97 ? -8.295 -16.455 2.190 1.00 93.19 97 SER A O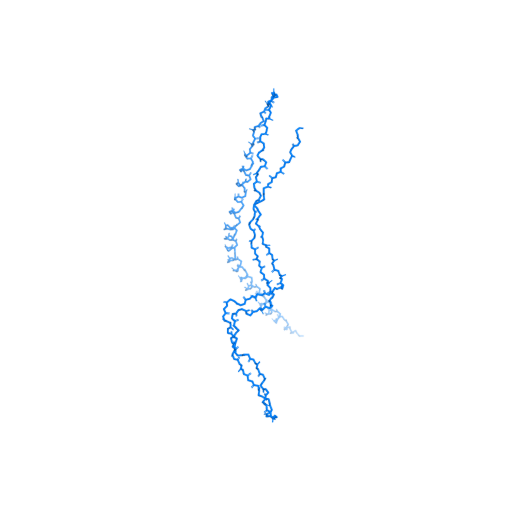 1
ATOM 771 N N . GLN A 1 98 ? -9.062 -15.558 0.279 1.00 92.31 98 GLN A N 1
ATOM 772 C CA . GLN A 1 98 ? -9.779 -16.764 -0.138 1.00 92.31 98 GLN A CA 1
ATOM 773 C C . GLN A 1 98 ? -9.790 -16.924 -1.656 1.00 92.31 98 GLN A C 1
ATOM 775 O O . GLN A 1 98 ? -9.839 -15.949 -2.406 1.00 92.31 98 GLN A O 1
ATOM 780 N N . GLU A 1 99 ? -9.779 -18.171 -2.109 1.00 94.94 99 GLU A N 1
ATOM 781 C CA . GLU A 1 99 ? -10.000 -18.512 -3.510 1.00 94.94 99 GLU A CA 1
ATOM 782 C C . GLU A 1 99 ? -11.504 -18.594 -3.770 1.00 94.94 99 GLU A C 1
ATOM 784 O O . GLU A 1 99 ? -12.244 -19.252 -3.039 1.00 94.94 99 GLU A O 1
ATOM 789 N N . THR A 1 100 ? -11.977 -17.886 -4.791 1.00 94.06 100 THR A N 1
ATOM 790 C CA . THR A 1 100 ? -13.396 -17.839 -5.148 1.00 94.06 100 THR A CA 1
ATOM 791 C C . THR A 1 100 ? -13.569 -17.775 -6.659 1.00 94.06 100 THR A C 1
ATOM 793 O O . THR A 1 100 ? -12.652 -17.409 -7.392 1.00 94.06 100 THR A O 1
ATOM 796 N N . VAL A 1 101 ? -14.752 -18.139 -7.144 1.00 94.62 101 VAL A N 1
ATOM 797 C CA . VAL A 1 101 ? -15.099 -18.056 -8.563 1.00 94.62 101 VAL A CA 1
ATOM 798 C C . VAL A 1 101 ? -16.007 -16.851 -8.763 1.00 94.62 101 VAL A C 1
ATOM 800 O O . VAL A 1 101 ? -17.144 -16.838 -8.292 1.00 94.62 101 VAL A O 1
ATOM 803 N N . VAL A 1 102 ? -15.505 -15.833 -9.461 1.00 92.44 102 VAL A N 1
ATOM 804 C CA . VAL A 1 102 ? -16.280 -14.639 -9.821 1.00 92.44 102 VAL A CA 1
ATOM 805 C C . VAL A 1 102 ? -16.853 -14.788 -11.222 1.00 92.44 102 VAL A C 1
ATOM 807 O O . VAL A 1 102 ? -16.237 -15.394 -12.091 1.00 92.44 102 VAL A O 1
ATOM 810 N N . VAL A 1 103 ? -18.032 -14.225 -11.468 1.00 95.25 103 VAL A N 1
ATOM 811 C CA . VAL A 1 103 ? -18.642 -14.214 -12.803 1.00 95.25 103 VAL A CA 1
ATOM 812 C C . VAL A 1 103 ? -18.408 -12.851 -13.436 1.00 95.25 103 VAL A C 1
ATOM 814 O O . VAL A 1 103 ? -18.709 -11.825 -12.824 1.00 95.25 103 VAL A O 1
ATOM 817 N N . LEU A 1 104 ? -17.882 -12.831 -14.663 1.00 94.62 104 LEU A N 1
ATOM 818 C CA . LEU A 1 104 ? -17.691 -11.583 -15.396 1.00 94.62 104 LEU A CA 1
ATOM 819 C C . LEU A 1 104 ? -19.034 -10.883 -15.632 1.00 94.62 104 LEU A C 1
ATOM 821 O O . LEU A 1 104 ? -19.929 -11.432 -16.270 1.00 94.62 104 LEU A O 1
ATOM 825 N N . THR A 1 105 ? -19.163 -9.648 -15.156 1.00 94.19 105 THR A N 1
ATOM 826 C CA . THR A 1 105 ? -20.366 -8.822 -15.350 1.00 94.19 105 THR A CA 1
ATOM 827 C C . THR A 1 105 ? -20.353 -8.053 -16.670 1.00 94.19 105 THR A C 1
ATOM 829 O O . THR A 1 105 ? -21.387 -7.550 -17.102 1.00 94.19 105 THR A O 1
ATOM 832 N N . GLY A 1 106 ? -19.201 -7.983 -17.338 1.00 94.62 106 GLY A N 1
ATOM 833 C CA . GLY A 1 106 ? -19.022 -7.292 -18.608 1.00 94.62 106 GLY A CA 1
ATOM 834 C C . GLY A 1 106 ? -17.847 -7.849 -19.416 1.00 94.62 106 GLY A C 1
ATOM 835 O O . GLY A 1 106 ? -17.087 -8.674 -18.902 1.00 94.62 106 GLY A O 1
ATOM 836 N N . PRO A 1 107 ? -17.693 -7.418 -20.681 1.00 93.94 107 PRO A N 1
ATOM 837 C CA . PRO A 1 107 ? -16.593 -7.854 -21.530 1.00 93.94 107 PRO A CA 1
ATOM 838 C C . PRO A 1 107 ? -15.233 -7.380 -20.995 1.00 93.94 107 PRO A C 1
ATOM 840 O O . PRO A 1 107 ? -15.056 -6.190 -20.737 1.00 93.94 107 PRO A O 1
ATOM 843 N N . VAL A 1 108 ? -14.258 -8.288 -20.877 1.00 95.25 108 VAL A N 1
ATOM 844 C CA . VAL A 1 108 ? -12.891 -7.959 -20.422 1.00 95.25 108 VAL A CA 1
ATOM 845 C C . VAL A 1 108 ? -11.897 -8.160 -21.572 1.00 95.25 108 VAL A C 1
ATOM 847 O O . VAL A 1 108 ? -11.680 -9.303 -21.983 1.00 95.25 108 VAL A O 1
ATOM 850 N N . PRO A 1 109 ? -11.293 -7.092 -22.127 1.00 94.44 109 PRO A N 1
ATOM 851 C CA . PRO A 1 109 ? -10.307 -7.217 -23.194 1.00 94.44 109 PRO A CA 1
ATOM 852 C C . PRO A 1 109 ? -8.946 -7.671 -22.647 1.00 94.44 109 PRO A C 1
ATOM 854 O O . PRO A 1 109 ? -8.389 -7.064 -21.736 1.00 94.44 109 PRO A O 1
ATOM 857 N N . LEU A 1 110 ? -8.388 -8.716 -23.251 1.00 93.06 110 LEU A N 1
ATOM 858 C CA . LEU A 1 110 ? -7.025 -9.192 -23.058 1.00 93.06 110 LEU A CA 1
ATOM 859 C C . LEU A 1 110 ? -6.239 -8.905 -24.336 1.00 93.06 110 LEU A C 1
ATOM 861 O O . LEU A 1 110 ? -6.498 -9.507 -25.376 1.00 93.06 110 LEU A O 1
ATOM 865 N N . ASN A 1 111 ? -5.291 -7.977 -24.266 1.00 95.25 111 ASN A N 1
ATOM 866 C CA . ASN A 1 111 ? -4.519 -7.538 -25.425 1.00 95.25 111 ASN A CA 1
ATOM 867 C C . ASN A 1 111 ? -3.097 -8.100 -25.383 1.00 95.25 111 ASN A C 1
ATOM 869 O O . ASN A 1 111 ? -2.537 -8.301 -24.306 1.00 95.25 111 ASN A O 1
ATOM 873 N N . ASN A 1 112 ? -2.502 -8.300 -26.562 1.00 91.44 112 ASN A N 1
ATOM 874 C CA . ASN A 1 112 ? -1.086 -8.651 -26.720 1.00 91.44 112 ASN A CA 1
ATOM 875 C C . ASN A 1 112 ? -0.675 -9.971 -26.038 1.00 91.44 112 ASN A C 1
ATOM 877 O O . ASN A 1 112 ? 0.471 -10.121 -25.613 1.00 91.44 112 ASN A O 1
ATOM 881 N N . LEU A 1 113 ? -1.581 -10.947 -25.964 1.00 91.56 113 LEU A N 1
ATOM 882 C CA . LEU A 1 113 ? -1.261 -12.261 -25.414 1.00 91.56 113 LEU A CA 1
ATOM 883 C C . LEU A 1 113 ? -0.373 -13.043 -26.395 1.00 91.56 113 LEU A C 1
ATOM 885 O O . LEU A 1 113 ? -0.725 -13.129 -27.575 1.00 91.56 113 LEU A O 1
ATOM 889 N N . PRO A 1 114 ? 0.751 -13.633 -25.950 1.00 92.69 114 PRO A N 1
ATOM 890 C CA . PRO A 1 114 ? 1.559 -14.494 -26.802 1.00 92.69 114 PRO A CA 1
ATOM 891 C C . PRO A 1 114 ? 0.770 -15.760 -27.151 1.00 92.69 114 PRO A C 1
ATOM 893 O O . PRO A 1 114 ? 0.244 -16.443 -26.273 1.00 92.69 114 PRO A O 1
ATOM 896 N N . ALA A 1 115 ? 0.699 -16.081 -28.438 1.00 91.25 115 ALA A N 1
ATOM 897 C CA . ALA A 1 115 ? -0.024 -17.236 -28.945 1.00 91.25 115 ALA A CA 1
ATOM 898 C C . ALA A 1 115 ? 0.810 -18.000 -29.974 1.00 91.25 115 ALA A C 1
ATOM 900 O O . ALA A 1 115 ? 1.619 -17.437 -30.718 1.00 91.25 115 ALA A O 1
ATOM 901 N N . ARG A 1 116 ? 0.585 -19.314 -30.011 1.00 92.69 116 ARG A N 1
ATOM 902 C CA . ARG A 1 116 ? 1.234 -20.241 -30.932 1.00 92.69 116 ARG A CA 1
ATOM 903 C C . ARG A 1 116 ? 0.169 -20.853 -31.839 1.00 92.69 116 ARG A C 1
ATOM 905 O O . ARG A 1 116 ? -0.676 -21.614 -31.377 1.00 92.69 116 ARG A O 1
ATOM 912 N N . PHE A 1 117 ? 0.211 -20.520 -33.123 1.00 89.31 117 PHE A N 1
ATOM 913 C CA . PHE A 1 117 ? -0.761 -20.954 -34.123 1.00 89.31 117 PHE A CA 1
ATOM 914 C C . PHE A 1 117 ? -0.213 -22.158 -34.886 1.00 89.31 117 PHE A C 1
ATOM 916 O O . PHE A 1 117 ? 0.817 -22.051 -35.550 1.00 89.31 117 PHE A O 1
ATOM 923 N N . ASN A 1 118 ? -0.889 -23.303 -34.793 1.00 93.31 118 ASN A N 1
ATOM 924 C CA . ASN A 1 118 ? -0.539 -24.495 -35.563 1.00 93.31 118 ASN A CA 1
ATOM 925 C C . ASN A 1 118 ? -1.315 -24.501 -36.886 1.00 93.31 118 ASN A C 1
ATOM 927 O O . ASN A 1 118 ? -2.548 -24.515 -36.874 1.00 93.31 118 ASN A O 1
ATOM 931 N N . LEU A 1 119 ? -0.606 -24.470 -38.013 1.00 90.50 119 LEU A N 1
ATOM 932 C CA . LEU A 1 119 ? -1.221 -24.436 -39.338 1.00 90.50 119 LEU A CA 1
ATOM 933 C C . LEU A 1 119 ? -1.668 -25.855 -39.739 1.00 90.50 119 LEU A C 1
ATOM 935 O O . LEU A 1 119 ? -0.855 -26.786 -39.704 1.00 90.50 119 LEU A O 1
ATOM 939 N N . PRO A 1 120 ? -2.940 -26.055 -40.130 1.00 90.69 120 PRO A N 1
ATOM 940 C CA . PRO A 1 120 ? -3.428 -27.367 -40.545 1.00 90.69 120 PRO A CA 1
ATOM 941 C C . PRO A 1 120 ? -2.698 -27.863 -41.804 1.00 90.69 120 PRO A C 1
ATOM 943 O O . PRO A 1 120 ? -2.190 -27.076 -42.599 1.00 90.69 120 PRO A O 1
ATOM 946 N N . GLY A 1 121 ? -2.637 -29.186 -41.988 1.00 87.81 121 GLY A N 1
ATOM 947 C CA . GLY A 1 121 ? -2.007 -29.798 -43.167 1.00 87.81 121 GLY A CA 1
ATOM 948 C C . GLY A 1 121 ? -0.473 -29.823 -43.153 1.00 87.81 121 GLY A C 1
ATOM 949 O O . GLY A 1 121 ? 0.138 -29.946 -44.207 1.00 87.81 121 GLY A O 1
ATOM 950 N N . GLY A 1 122 ? 0.162 -29.705 -41.981 1.00 87.88 122 GLY A N 1
ATOM 951 C CA . GLY A 1 122 ? 1.625 -29.766 -41.855 1.00 87.88 122 GLY A CA 1
ATOM 952 C C . GLY A 1 122 ? 2.343 -28.449 -42.161 1.00 87.88 122 GLY A C 1
ATOM 953 O O . GLY A 1 122 ? 3.561 -28.443 -42.304 1.00 87.88 122 GLY A O 1
ATOM 954 N N . GLY A 1 123 ? 1.615 -27.328 -42.218 1.00 87.62 123 GLY A N 1
ATOM 955 C CA . GLY A 1 123 ? 2.154 -25.997 -42.531 1.00 87.62 123 GLY A CA 1
ATOM 956 C C . GLY A 1 123 ? 3.065 -25.375 -41.462 1.00 87.62 123 GLY A C 1
ATOM 957 O O . GLY A 1 123 ? 3.490 -24.235 -41.615 1.00 87.62 123 GLY A O 1
ATOM 958 N N . GLY A 1 124 ? 3.373 -26.094 -40.380 1.00 90.50 124 GLY A N 1
ATOM 959 C CA . GLY A 1 124 ? 4.244 -25.620 -39.308 1.00 90.50 124 GLY A CA 1
ATOM 960 C C . GLY A 1 124 ? 3.530 -24.743 -38.278 1.00 90.50 124 GLY A C 1
ATOM 961 O O . GLY A 1 124 ? 2.312 -24.799 -38.115 1.00 90.50 124 GLY A O 1
ATOM 962 N N . VAL A 1 125 ? 4.312 -23.963 -37.526 1.00 94.00 125 VAL A N 1
ATOM 963 C CA . VAL A 1 125 ? 3.818 -23.201 -36.374 1.00 94.00 125 VAL A CA 1
ATOM 964 C C . VAL A 1 125 ? 4.292 -21.749 -36.417 1.00 94.00 125 VAL A C 1
ATOM 966 O O . VAL A 1 125 ? 5.491 -21.495 -36.507 1.00 94.00 125 VAL A O 1
ATOM 969 N N . ILE A 1 126 ? 3.352 -20.808 -36.291 1.00 91.62 126 ILE A N 1
ATOM 970 C CA . ILE A 1 126 ? 3.610 -19.365 -36.200 1.00 91.62 126 ILE A CA 1
ATOM 971 C C . ILE A 1 126 ? 3.488 -18.919 -34.740 1.00 91.62 126 ILE A C 1
ATOM 973 O O . ILE A 1 126 ? 2.511 -19.243 -34.068 1.00 91.62 126 ILE A O 1
ATOM 977 N N . ASN A 1 127 ? 4.453 -18.136 -34.258 1.00 93.19 127 ASN A N 1
ATOM 978 C CA . ASN A 1 127 ? 4.332 -17.418 -32.989 1.00 93.19 127 ASN A CA 1
ATOM 979 C C . ASN A 1 127 ? 3.880 -15.984 -33.278 1.00 93.19 127 ASN A C 1
ATOM 981 O O . ASN A 1 127 ? 4.461 -15.317 -34.133 1.00 93.19 127 ASN A O 1
ATOM 985 N N . GLY A 1 128 ? 2.856 -15.515 -32.575 1.00 90.69 128 GLY A N 1
ATOM 986 C CA . GLY A 1 128 ? 2.324 -14.166 -32.739 1.00 90.69 128 GLY A CA 1
ATOM 987 C C . GLY A 1 128 ? 1.645 -13.668 -31.472 1.00 90.69 128 GLY A C 1
ATOM 988 O O . GLY A 1 128 ? 1.725 -14.302 -30.419 1.00 90.69 128 GLY A O 1
ATOM 989 N N . THR A 1 129 ? 0.970 -12.529 -31.577 1.00 93.19 129 THR A N 1
ATOM 990 C CA . THR A 1 129 ? 0.154 -11.968 -30.500 1.00 93.19 129 THR A CA 1
ATOM 991 C C . THR A 1 129 ? -1.318 -11.982 -30.887 1.00 93.19 129 THR A C 1
ATOM 993 O O . THR A 1 129 ? -1.668 -11.796 -32.052 1.00 93.19 129 THR A O 1
ATOM 996 N N . VAL A 1 130 ? -2.188 -12.214 -29.908 1.00 93.25 130 VAL A N 1
ATOM 997 C CA . VAL A 1 130 ? -3.643 -12.168 -30.077 1.00 93.25 130 VAL A CA 1
ATOM 998 C C . VAL A 1 130 ? -4.252 -11.191 -29.079 1.00 93.25 130 VAL A C 1
ATOM 1000 O O . VAL A 1 130 ? -3.763 -11.042 -27.956 1.00 93.25 130 VAL A O 1
ATOM 1003 N N . SER A 1 131 ? -5.331 -10.541 -29.498 1.00 93.75 131 SER A N 1
ATOM 1004 C CA . SER A 1 131 ? -6.223 -9.804 -28.611 1.00 93.75 131 SER A CA 1
ATOM 1005 C C . SER A 1 131 ? -7.568 -10.521 -28.575 1.00 93.75 131 SER A C 1
ATOM 1007 O O . SER A 1 131 ? -8.152 -10.792 -29.624 1.00 93.75 131 SER A O 1
ATOM 1009 N N . LEU A 1 132 ? -8.040 -10.861 -27.380 1.00 92.31 132 LEU A N 1
ATOM 1010 C CA . LEU A 1 132 ? -9.289 -11.586 -27.142 1.00 92.31 132 LEU A CA 1
ATOM 1011 C C . LEU A 1 132 ? -10.122 -10.828 -26.112 1.00 92.31 132 LEU A C 1
ATOM 1013 O O . LEU A 1 132 ? -9.582 -10.279 -25.162 1.00 92.31 132 LEU A O 1
ATOM 1017 N N . THR A 1 133 ? -11.443 -10.835 -26.251 1.00 94.81 133 THR A N 1
ATOM 1018 C CA . THR A 1 133 ? -12.349 -10.296 -25.233 1.00 94.81 133 THR A CA 1
ATOM 1019 C C . THR A 1 133 ? -13.079 -11.439 -24.545 1.00 94.81 133 THR A C 1
ATOM 1021 O O . THR A 1 133 ? -13.764 -12.221 -25.204 1.00 94.81 133 THR A O 1
ATOM 1024 N N . LEU A 1 134 ? -12.936 -11.538 -23.223 1.00 94.69 134 LEU A N 1
ATOM 1025 C CA . LEU A 1 134 ? -13.700 -12.490 -22.425 1.00 94.69 134 LEU A CA 1
ATOM 1026 C C . LEU A 1 134 ? -15.160 -12.021 -22.349 1.00 94.69 134 LEU A C 1
ATOM 1028 O O . LEU A 1 134 ? -15.386 -10.860 -21.996 1.00 94.69 134 LEU A O 1
ATOM 1032 N N . PRO A 1 135 ? -16.147 -12.870 -22.683 1.00 93.69 135 PRO A N 1
ATOM 1033 C CA . PRO A 1 135 ? -17.551 -12.487 -22.651 1.00 93.69 135 PRO A CA 1
ATOM 1034 C C . PRO A 1 135 ? -18.083 -12.383 -21.210 1.00 93.69 135 PRO A C 1
ATOM 1036 O O . PRO A 1 135 ? -17.566 -13.051 -20.308 1.00 93.69 135 PRO A O 1
ATOM 1039 N N . PRO A 1 136 ? -19.149 -11.594 -20.983 1.00 95.12 136 PRO A N 1
ATOM 1040 C CA . PRO A 1 136 ? -19.867 -11.620 -19.713 1.00 95.12 136 PRO A CA 1
ATOM 1041 C C . PRO A 1 136 ? -20.438 -13.022 -19.444 1.00 95.12 136 PRO A C 1
ATOM 1043 O O . PRO A 1 136 ? -20.746 -13.773 -20.370 1.00 95.12 136 PRO A O 1
ATOM 1046 N N . GLY A 1 137 ? -20.584 -13.378 -18.170 1.00 93.25 137 GLY A N 1
ATOM 1047 C CA . GLY A 1 137 ? -21.064 -14.690 -17.735 1.00 93.25 137 GLY A CA 1
ATOM 1048 C C . GLY A 1 137 ? -19.977 -15.762 -17.604 1.00 93.25 137 GLY A C 1
ATOM 1049 O O . GLY A 1 137 ? -20.270 -16.848 -17.111 1.00 93.25 137 GLY A O 1
ATOM 1050 N N . LEU A 1 138 ? -18.727 -15.478 -17.996 1.00 95.12 138 LEU A N 1
ATOM 1051 C CA . LEU A 1 138 ? -17.614 -16.412 -17.819 1.00 95.12 138 LEU A CA 1
ATOM 1052 C C . LEU A 1 138 ? -17.224 -16.513 -16.327 1.00 95.12 138 LEU A C 1
ATOM 1054 O O . LEU A 1 138 ? -16.891 -15.483 -15.731 1.00 95.12 138 LEU A O 1
ATOM 1058 N N . PRO A 1 139 ? -17.240 -17.715 -15.716 1.00 94.69 139 PRO A N 1
ATOM 1059 C CA . PRO A 1 139 ? -16.722 -17.917 -14.369 1.00 94.69 139 PRO A CA 1
ATOM 1060 C C . PRO A 1 139 ? -15.188 -17.909 -14.380 1.00 94.69 139 PRO A C 1
ATOM 1062 O O . PRO A 1 139 ? -14.558 -18.679 -15.105 1.00 94.69 139 PRO A O 1
ATOM 1065 N N . LEU A 1 140 ? -14.586 -17.053 -13.558 1.00 93.56 140 LEU A N 1
ATOM 1066 C CA . LEU A 1 140 ? -13.145 -16.934 -13.377 1.00 93.56 140 LEU A CA 1
ATOM 1067 C C . LEU A 1 140 ? -12.756 -17.287 -11.938 1.00 93.56 140 LEU A C 1
ATOM 1069 O O . LEU A 1 140 ? -13.175 -16.595 -11.007 1.00 93.56 140 LEU A O 1
ATOM 1073 N N . PRO A 1 141 ? -11.933 -18.328 -11.736 1.00 94.62 141 PRO A N 1
ATOM 1074 C CA . PRO A 1 141 ? -11.266 -18.560 -10.464 1.00 94.62 141 PRO A CA 1
ATOM 1075 C C . PRO A 1 141 ? -10.287 -17.419 -10.180 1.00 94.62 141 PRO A C 1
ATOM 1077 O O . PRO A 1 141 ? -9.426 -17.110 -11.006 1.00 94.62 141 PRO A O 1
ATOM 1080 N N . VAL A 1 142 ? -10.418 -16.793 -9.018 1.00 92.88 142 VAL A N 1
ATOM 1081 C CA . VAL A 1 142 ? -9.555 -15.701 -8.564 1.00 92.88 142 VAL A CA 1
ATOM 1082 C C . VAL A 1 142 ? -9.193 -15.897 -7.097 1.00 92.88 142 VAL A C 1
ATOM 1084 O O . VAL A 1 142 ? -9.957 -16.469 -6.319 1.00 92.88 142 VAL A O 1
ATOM 1087 N N . ARG A 1 143 ? -8.030 -15.380 -6.704 1.00 94.19 143 ARG A N 1
ATOM 1088 C CA . ARG A 1 143 ? -7.667 -15.216 -5.298 1.00 94.19 143 ARG A CA 1
ATOM 1089 C C . ARG A 1 143 ? -8.037 -13.802 -4.870 1.00 94.19 143 ARG A C 1
ATOM 1091 O O . ARG A 1 143 ? -7.577 -12.837 -5.476 1.00 94.19 143 ARG A O 1
ATOM 1098 N N . LEU A 1 144 ? -8.904 -13.694 -3.871 1.00 91.31 144 LEU A N 1
ATOM 1099 C CA . LEU A 1 144 ? -9.330 -12.423 -3.307 1.00 91.31 144 LEU A CA 1
ATOM 1100 C C . LEU A 1 144 ? -8.498 -12.138 -2.060 1.00 91.31 144 LEU A C 1
ATOM 1102 O O . LEU A 1 144 ? -8.605 -12.878 -1.087 1.00 91.31 144 LEU A O 1
ATOM 1106 N N . ASP A 1 145 ? -7.710 -11.066 -2.099 1.00 93.19 145 ASP A N 1
ATOM 1107 C CA . ASP A 1 145 ? -6.920 -10.567 -0.973 1.00 93.19 145 ASP A CA 1
ATOM 1108 C C . ASP A 1 145 ? -7.334 -9.118 -0.685 1.00 93.19 145 ASP A C 1
ATOM 1110 O O . ASP A 1 145 ? -6.939 -8.194 -1.398 1.00 93.19 145 ASP A O 1
ATOM 1114 N N . MET A 1 146 ? -8.179 -8.913 0.327 1.00 91.38 146 MET A N 1
ATOM 1115 C CA . MET A 1 146 ? -8.691 -7.585 0.682 1.00 91.38 146 MET A CA 1
ATOM 1116 C C . MET A 1 146 ? -8.911 -7.435 2.187 1.00 91.38 146 MET A C 1
ATOM 1118 O O . MET A 1 146 ? -9.122 -8.416 2.889 1.00 91.38 146 MET A O 1
ATOM 1122 N N . VAL A 1 147 ? -8.897 -6.199 2.681 1.00 90.38 147 VAL A N 1
ATOM 1123 C CA . VAL A 1 147 ? -9.207 -5.874 4.079 1.00 90.38 147 VAL A CA 1
ATOM 1124 C C . VAL A 1 147 ? -10.557 -5.168 4.114 1.00 90.38 147 VAL A C 1
ATOM 1126 O O . VAL A 1 147 ? -10.729 -4.136 3.465 1.00 90.38 147 VAL A O 1
ATOM 1129 N N . VAL A 1 148 ? -11.529 -5.752 4.815 1.00 87.31 148 VAL A N 1
ATOM 1130 C CA . VAL A 1 148 ? -12.893 -5.220 4.920 1.00 87.31 148 VAL A CA 1
ATOM 1131 C C . VAL A 1 148 ? -13.103 -4.637 6.319 1.00 87.31 148 VAL A C 1
ATOM 1133 O O . VAL A 1 148 ? -13.021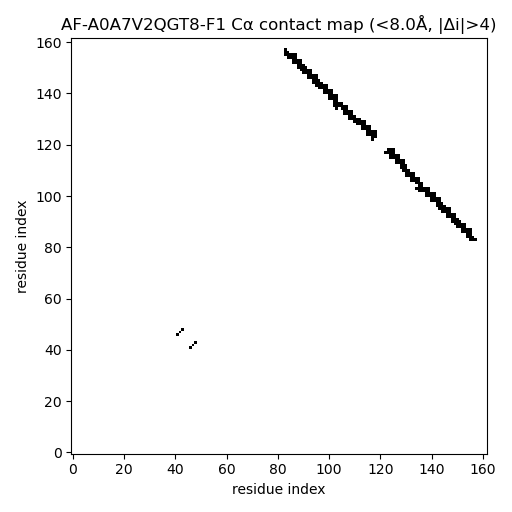 -5.396 7.286 1.00 87.31 148 VAL A O 1
ATOM 1136 N N . PRO A 1 149 ? -13.411 -3.334 6.458 1.00 83.19 149 PRO A N 1
ATOM 1137 C CA . PRO A 1 149 ? -13.741 -2.756 7.753 1.00 83.19 149 PRO A CA 1
ATOM 1138 C C . PRO A 1 149 ? -15.127 -3.234 8.193 1.00 83.19 149 PRO A C 1
ATOM 1140 O O . PRO A 1 149 ? -16.113 -3.091 7.461 1.00 83.19 149 PRO A O 1
ATOM 1143 N N . VAL A 1 150 ? -15.217 -3.801 9.394 1.00 83.06 150 VAL A N 1
ATOM 1144 C CA . VAL A 1 150 ? -16.479 -4.260 9.977 1.00 83.06 150 VAL A CA 1
ATOM 1145 C C . VAL A 1 150 ? -16.864 -3.330 11.120 1.00 83.06 150 VAL A C 1
ATOM 1147 O O . VAL A 1 150 ? -16.130 -3.187 12.092 1.00 83.06 150 VAL A O 1
ATOM 1150 N N . GLN A 1 151 ? -18.049 -2.729 11.005 1.00 78.81 151 GLN A N 1
ATOM 1151 C CA . GLN A 1 151 ? -18.675 -1.926 12.054 1.00 78.81 151 GLN A CA 1
ATOM 1152 C C . GLN A 1 151 ? -19.896 -2.687 12.568 1.00 78.81 151 GLN A C 1
ATOM 1154 O O . GLN A 1 151 ? -20.853 -2.922 11.817 1.00 78.81 151 GLN A O 1
ATOM 1159 N N . LYS A 1 152 ? -19.848 -3.139 13.824 1.00 70.44 152 LYS A N 1
ATOM 1160 C CA . LYS A 1 152 ? -20.961 -3.845 14.472 1.00 70.44 152 LYS A CA 1
ATOM 1161 C C . LYS A 1 152 ? -21.113 -3.397 15.915 1.00 70.44 152 LYS A C 1
ATOM 1163 O O . LYS A 1 152 ? -20.145 -3.357 16.660 1.00 70.44 152 LYS A O 1
ATOM 1168 N N . THR A 1 153 ? -22.354 -3.150 16.306 1.00 63.94 153 THR A N 1
ATOM 1169 C CA . THR A 1 153 ? -22.725 -2.872 17.689 1.00 63.94 153 THR A CA 1
ATOM 1170 C C . THR A 1 153 ? -23.292 -4.147 18.306 1.00 63.94 153 THR A C 1
ATOM 1172 O O . THR A 1 153 ? -24.265 -4.699 17.783 1.00 63.94 153 THR A O 1
ATOM 1175 N N . ILE A 1 154 ? -22.675 -4.649 19.379 1.00 62.22 154 ILE A N 1
ATOM 1176 C CA . ILE A 1 154 ? -23.172 -5.830 20.104 1.00 62.22 154 ILE A CA 1
ATOM 1177 C C . ILE A 1 154 ? -23.976 -5.366 21.328 1.00 62.22 154 ILE A C 1
ATOM 1179 O O . ILE A 1 154 ? -23.441 -4.598 22.131 1.00 62.22 154 ILE A O 1
ATOM 1183 N N . PRO A 1 155 ? -25.232 -5.827 21.512 1.00 58.38 155 PRO A N 1
ATOM 1184 C CA . PRO A 1 155 ? -25.974 -5.574 22.740 1.00 58.38 155 PRO A CA 1
ATOM 1185 C C . PRO A 1 155 ? -25.369 -6.397 23.881 1.00 58.38 155 PRO A C 1
ATOM 1187 O O . PRO A 1 155 ? -25.283 -7.624 23.800 1.00 58.38 155 PRO A O 1
ATOM 1190 N N . VAL A 1 156 ? -24.947 -5.723 24.945 1.00 64.19 156 VAL A N 1
ATOM 1191 C CA . VAL A 1 156 ? -24.451 -6.373 26.159 1.00 64.19 156 VAL A CA 1
ATOM 1192 C C . VAL A 1 156 ? -25.644 -6.613 27.084 1.00 64.19 156 VAL A C 1
ATOM 1194 O O . VAL A 1 156 ? -26.395 -5.687 27.361 1.00 64.19 156 VAL A O 1
ATOM 1197 N N . GLN A 1 157 ? -25.842 -7.852 27.542 1.00 60.16 157 GLN A N 1
ATOM 1198 C CA . GLN A 1 157 ? -26.781 -8.163 28.624 1.00 60.16 157 GLN A CA 1
ATOM 1199 C C . GLN A 1 157 ? -26.018 -8.815 29.771 1.00 60.16 157 GLN A C 1
ATOM 1201 O O . GLN A 1 157 ? -25.403 -9.867 29.592 1.00 60.16 157 GLN A O 1
ATOM 1206 N N . MET A 1 158 ? -26.050 -8.192 30.949 1.00 57.53 158 MET A N 1
ATOM 1207 C CA . MET A 1 158 ? -25.428 -8.731 32.157 1.00 57.53 158 MET A CA 1
ATOM 1208 C C . MET A 1 158 ? -26.509 -9.140 33.157 1.00 57.53 158 MET A C 1
ATOM 1210 O O . MET A 1 158 ? -27.377 -8.347 33.509 1.00 57.53 158 MET A O 1
ATOM 1214 N N . THR A 1 159 ? -26.460 -10.391 33.619 1.00 59.88 159 THR A N 1
ATOM 1215 C CA . THR A 1 159 ? -27.306 -10.864 34.723 1.00 59.88 159 THR A CA 1
ATOM 1216 C C . THR A 1 159 ? -26.629 -10.492 36.035 1.00 59.88 159 THR A C 1
ATOM 1218 O O . THR A 1 159 ? -25.547 -11.000 36.325 1.00 59.88 159 THR A O 1
ATOM 1221 N N . VAL A 1 160 ? -27.244 -9.605 36.817 1.00 56.84 160 VAL A N 1
ATOM 1222 C CA . VAL A 1 160 ? -26.724 -9.213 38.133 1.00 56.84 160 VAL A CA 1
ATOM 1223 C C . VAL A 1 160 ? -27.446 -10.023 39.215 1.00 56.84 160 VAL A C 1
ATOM 1225 O O . VAL A 1 160 ? -28.678 -10.011 39.238 1.00 56.84 160 VAL A O 1
ATOM 1228 N N . PRO A 1 161 ? -26.726 -10.746 40.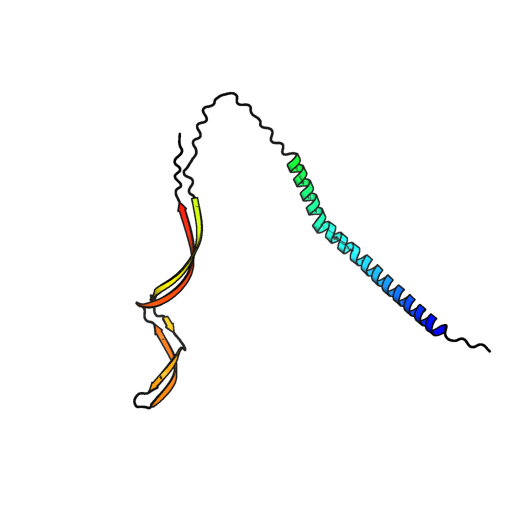092 1.00 58.25 161 PRO A N 1
ATOM 1229 C CA . PRO A 1 161 ? -27.329 -11.349 41.271 1.00 58.25 161 PRO A CA 1
ATOM 1230 C C . PRO A 1 161 ? -27.719 -10.258 42.276 1.00 58.25 161 PRO A C 1
ATOM 1232 O O . PRO A 1 161 ? -26.925 -9.354 42.541 1.00 58.25 161 PRO A O 1
ATOM 1235 N N . VAL A 1 162 ? -28.944 -10.357 42.798 1.00 62.34 162 VAL A N 1
ATOM 1236 C CA . VAL A 1 162 ? -29.490 -9.496 43.861 1.00 62.34 162 VAL A CA 1
ATOM 1237 C C . VAL A 1 162 ? -29.088 -9.970 45.248 1.00 62.34 162 VAL A C 1
ATOM 1239 O O . VAL A 1 162 ? -28.978 -11.204 45.439 1.00 62.34 162 VAL A O 1
#